Protein AF-A0A7W1UAL6-F1 (afdb_monomer_lite)

Foldseek 3Di:
DDDPPPPDPPPPPVPPPPPPDPPDLVVLCPPLCLWLQVLQWDDDSVRDIDGWDKDADPQAPDDLVVQLVVQLVVLPVVDPDDVRNTHSVNSVSSNVSSVVNRIDTDD

pLDDT: mean 71.24, std 18.77, range [36.28, 94.38]

Radius of gyration: 25.2 Å; chains: 1; bounding box: 80×30×60 Å

Secondary structure (DSSP, 8-state):
--------TTSSSSSSSTT-----HHHHHTSGGGSGGGGGEEE-TTS-EEE-EEEE-TT--S-HHHHHHHHHHHHHHH---GGGTT-HHHHHHHHHHHHHTTEEEE-

Sequence (107 aa):
MIGQKCGEGALIVCLSVFFMGGCSIWESYSHPDYGPTRADRICHPYGDCVQGVWVATERAETDPAEAHSHCVAQVNAEQGNDWKKDSVTQGLEIGECMKQRGFLLKQ

Structure (mmCIF, N/CA/C/O backbone):
data_AF-A0A7W1UAL6-F1
#
_entry.id   AF-A0A7W1UAL6-F1
#
loop_
_atom_site.group_PDB
_atom_site.id
_atom_site.type_symbol
_atom_site.label_atom_id
_atom_site.label_alt_id
_atom_site.label_comp_id
_atom_site.label_asym_id
_atom_site.label_entity_id
_atom_site.label_seq_id
_atom_site.pdbx_PDB_ins_code
_atom_site.Cartn_x
_atom_site.Cartn_y
_atom_site.Cartn_z
_atom_site.occupancy
_atom_site.B_iso_or_equiv
_atom_site.auth_seq_id
_atom_site.auth_comp_id
_atom_site.auth_asym_id
_atom_site.auth_atom_id
_atom_site.pdbx_PDB_model_num
ATOM 1 N N . MET A 1 1 ? 66.304 -7.929 -46.375 1.00 45.84 1 MET A N 1
ATOM 2 C CA . MET A 1 1 ? 65.353 -6.992 -45.744 1.00 45.84 1 MET A CA 1
ATOM 3 C C . MET A 1 1 ? 63.958 -7.379 -46.191 1.00 45.84 1 MET A C 1
ATOM 5 O O . MET A 1 1 ? 63.703 -7.269 -47.374 1.00 45.84 1 MET A O 1
ATOM 9 N N . ILE A 1 2 ? 63.138 -7.898 -45.277 1.00 38.06 2 ILE A N 1
ATOM 10 C CA . ILE A 1 2 ? 61.669 -7.784 -45.172 1.00 38.06 2 ILE A CA 1
ATOM 11 C C . ILE A 1 2 ? 61.394 -8.365 -43.779 1.00 38.06 2 ILE A C 1
ATOM 13 O O . ILE A 1 2 ? 61.478 -9.570 -43.568 1.00 38.06 2 ILE A O 1
ATOM 17 N N . GLY A 1 3 ? 61.212 -7.487 -42.794 1.00 36.28 3 GLY A N 1
ATOM 18 C CA . GLY A 1 3 ? 60.722 -7.874 -41.477 1.00 36.28 3 GLY A CA 1
ATOM 19 C C . GLY A 1 3 ? 59.204 -7.953 -41.552 1.00 36.28 3 GLY A C 1
ATOM 20 O O . GLY A 1 3 ? 58.549 -6.922 -41.697 1.00 36.28 3 GLY A O 1
ATOM 21 N N . GLN A 1 4 ? 58.648 -9.163 -41.491 1.00 40.91 4 GLN A N 1
ATOM 22 C CA . GLN A 1 4 ? 57.219 -9.365 -41.276 1.00 40.91 4 GLN A CA 1
ATOM 23 C C . GLN A 1 4 ? 56.894 -8.924 -39.847 1.00 40.91 4 GLN A C 1
ATOM 25 O O . GLN A 1 4 ? 57.249 -9.586 -38.876 1.00 40.91 4 GLN A O 1
ATOM 30 N N . LYS A 1 5 ? 56.249 -7.762 -39.720 1.00 41.62 5 LYS A N 1
ATOM 31 C CA . LYS A 1 5 ? 55.607 -7.348 -38.477 1.00 41.62 5 LYS A CA 1
ATOM 32 C C . LYS A 1 5 ? 54.444 -8.307 -38.222 1.00 41.62 5 LYS A C 1
ATOM 34 O O . LYS A 1 5 ? 53.472 -8.296 -38.973 1.00 41.62 5 LYS A O 1
ATOM 39 N N . CYS A 1 6 ? 54.536 -9.112 -37.166 1.00 44.12 6 CYS A N 1
ATOM 40 C CA . CYS A 1 6 ? 53.373 -9.725 -36.533 1.00 44.12 6 CYS A CA 1
ATOM 41 C C . CYS A 1 6 ? 52.516 -8.598 -35.937 1.00 44.12 6 CYS A C 1
ATOM 43 O O . CYS A 1 6 ? 52.658 -8.246 -34.770 1.00 44.12 6 CYS A O 1
ATOM 45 N N . GLY A 1 7 ? 51.688 -7.973 -36.773 1.00 40.53 7 GLY A N 1
ATOM 46 C CA . GLY A 1 7 ? 50.667 -7.026 -36.349 1.00 40.53 7 GLY A CA 1
ATOM 47 C C . GLY A 1 7 ? 49.531 -7.778 -35.670 1.00 40.53 7 GLY A C 1
ATOM 48 O O . GLY A 1 7 ? 48.653 -8.303 -36.342 1.00 40.53 7 GLY A O 1
ATOM 49 N N . GLU A 1 8 ? 49.620 -7.892 -34.346 1.00 47.19 8 GLU A N 1
ATOM 50 C CA . GLU A 1 8 ? 48.537 -7.563 -33.404 1.00 47.19 8 GLU A CA 1
ATOM 51 C C . GLU A 1 8 ? 47.124 -8.065 -33.768 1.00 47.19 8 GLU A C 1
ATOM 53 O O . GLU A 1 8 ? 46.130 -7.356 -33.651 1.00 47.19 8 GLU A O 1
ATOM 58 N N . GLY A 1 9 ? 47.010 -9.332 -34.165 1.00 49.81 9 GLY A N 1
ATOM 59 C CA . GLY A 1 9 ? 45.738 -10.019 -34.415 1.00 49.81 9 GLY A CA 1
ATOM 60 C C . GLY A 1 9 ? 45.047 -10.578 -33.164 1.00 49.81 9 GLY A C 1
ATOM 61 O O . GLY A 1 9 ? 44.397 -11.613 -33.260 1.00 49.81 9 GLY A O 1
ATOM 62 N N . ALA A 1 10 ? 45.205 -9.966 -31.984 1.00 48.75 10 ALA A N 1
ATOM 63 C CA . ALA A 1 10 ? 44.744 -10.564 -30.719 1.00 48.75 10 ALA A CA 1
ATOM 64 C C . ALA A 1 10 ? 44.105 -9.582 -29.718 1.00 48.75 10 ALA A C 1
ATOM 66 O O . ALA A 1 10 ? 44.074 -9.860 -28.524 1.00 48.75 10 ALA A O 1
ATOM 67 N N . LEU A 1 11 ? 43.578 -8.440 -30.175 1.00 46.62 11 LEU A N 1
ATOM 68 C CA . LEU A 1 11 ? 42.910 -7.455 -29.301 1.00 46.62 11 LEU A CA 1
ATOM 69 C C . LEU A 1 11 ? 41.395 -7.335 -29.559 1.00 46.62 11 LEU A C 1
ATOM 71 O O . LEU A 1 11 ? 4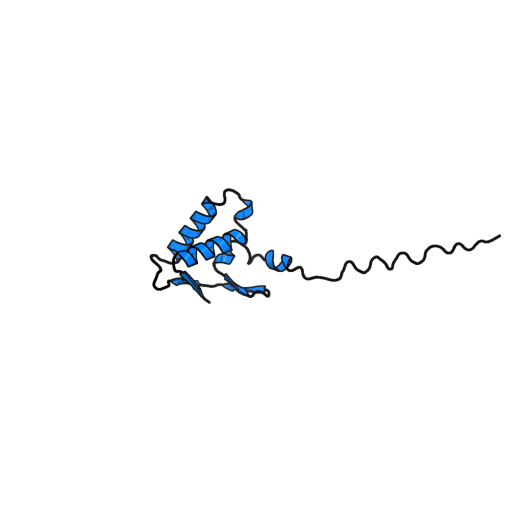0.757 -6.394 -29.107 1.00 46.62 11 LEU A O 1
ATOM 75 N N . ILE A 1 12 ? 40.796 -8.304 -30.263 1.00 51.94 12 ILE A N 1
ATOM 76 C CA . ILE A 1 12 ? 39.346 -8.348 -30.557 1.00 51.94 12 ILE A CA 1
ATOM 77 C C . ILE A 1 12 ? 38.687 -9.571 -29.887 1.00 51.94 12 ILE A C 1
ATOM 79 O O . ILE A 1 12 ? 37.719 -10.132 -30.381 1.00 51.94 12 ILE A O 1
ATOM 83 N N . VAL A 1 13 ? 39.216 -10.035 -28.749 1.00 49.72 13 VAL A N 1
ATOM 84 C CA . VAL A 1 13 ? 38.590 -11.128 -27.965 1.00 49.72 13 VAL A CA 1
ATOM 85 C C . VAL A 1 13 ? 38.321 -10.725 -26.506 1.00 49.72 13 VAL A C 1
ATOM 87 O O . VAL A 1 13 ? 37.694 -11.464 -25.761 1.00 49.72 13 VAL A O 1
ATOM 90 N N . CYS A 1 14 ? 38.689 -9.506 -26.096 1.00 44.00 14 CYS A N 1
ATOM 91 C CA . CYS A 1 14 ? 38.374 -8.994 -24.753 1.00 44.00 14 CYS A CA 1
ATOM 92 C C . CYS A 1 14 ? 37.077 -8.164 -24.687 1.00 44.00 14 CYS A C 1
ATOM 94 O O . CYS A 1 14 ? 36.725 -7.664 -23.623 1.00 44.00 14 CYS A O 1
ATOM 96 N N . LEU A 1 15 ? 36.352 -8.016 -25.802 1.00 47.62 15 LEU A N 1
ATOM 97 C CA . LEU A 1 15 ? 35.167 -7.150 -25.927 1.00 47.62 15 LEU A CA 1
ATOM 98 C C . LEU A 1 15 ? 33.840 -7.927 -25.996 1.00 47.62 15 LEU A C 1
ATOM 100 O O . LEU A 1 15 ? 32.832 -7.394 -26.446 1.00 47.62 15 LEU A O 1
ATOM 104 N N . SER A 1 16 ? 33.821 -9.187 -25.555 1.00 47.75 16 SER A N 1
ATOM 105 C CA . SER A 1 16 ? 32.647 -10.068 -25.658 1.00 47.75 16 SER A CA 1
ATOM 106 C C . SER A 1 16 ? 32.021 -1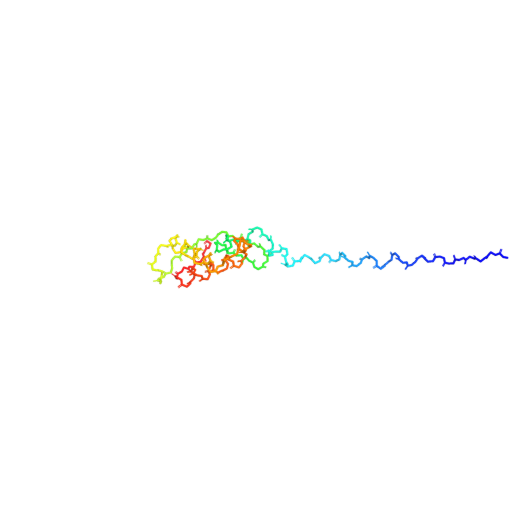0.479 -24.319 1.00 47.75 16 SER A C 1
ATOM 108 O O . SER A 1 16 ? 31.127 -11.318 -24.313 1.00 47.75 16 SER A O 1
ATOM 110 N N . VAL A 1 17 ? 32.429 -9.892 -23.184 1.00 51.59 17 VAL A N 1
ATOM 111 C CA . VAL A 1 17 ? 31.904 -10.282 -21.849 1.00 51.59 17 VAL A CA 1
ATOM 112 C C . VAL A 1 17 ? 30.962 -9.236 -21.223 1.00 51.59 17 VAL A C 1
ATOM 114 O O . VAL A 1 17 ? 30.382 -9.479 -20.173 1.00 51.59 17 VAL A O 1
ATOM 117 N N . PHE A 1 18 ? 30.706 -8.099 -21.880 1.00 49.44 18 PHE A N 1
ATOM 118 C CA . PHE A 1 18 ? 29.777 -7.078 -21.358 1.00 49.44 18 PHE A CA 1
ATOM 119 C C . PHE A 1 18 ? 28.285 -7.346 -21.632 1.00 49.44 18 PHE A C 1
ATOM 121 O O . PHE A 1 18 ? 27.445 -6.542 -21.245 1.00 49.44 18 PHE A O 1
ATOM 128 N N . PHE A 1 19 ? 27.935 -8.480 -22.248 1.00 47.25 19 PHE A N 1
ATOM 129 C CA . PHE A 1 19 ? 26.548 -8.830 -22.586 1.00 47.25 19 PHE A CA 1
ATOM 130 C C . PHE A 1 19 ? 26.090 -10.167 -21.985 1.00 47.25 19 PHE A C 1
ATOM 132 O O . PHE A 1 19 ? 25.266 -10.866 -22.572 1.00 47.25 19 PHE A O 1
ATOM 139 N N . MET A 1 20 ? 26.569 -10.535 -20.790 1.00 45.28 20 MET A N 1
ATOM 140 C CA . MET A 1 20 ? 25.757 -11.425 -19.954 1.00 45.28 20 MET A CA 1
ATOM 141 C C . MET A 1 20 ? 24.619 -10.591 -19.375 1.00 45.28 20 MET A C 1
ATOM 143 O O . MET A 1 20 ? 24.788 -9.883 -18.385 1.00 45.28 20 MET A O 1
ATOM 147 N N . GLY A 1 21 ? 23.478 -10.650 -20.065 1.00 48.66 21 GLY A N 1
ATOM 148 C CA . GLY A 1 21 ? 22.203 -10.086 -19.652 1.00 48.66 21 GLY A CA 1
ATOM 149 C C . GLY A 1 21 ? 21.778 -10.607 -18.286 1.00 48.66 21 GLY A C 1
ATOM 150 O O . GLY A 1 21 ? 21.023 -11.569 -18.176 1.00 48.66 21 GLY A O 1
ATOM 151 N N . GLY A 1 22 ? 22.240 -9.939 -17.235 1.00 45.16 22 GLY A N 1
ATOM 152 C CA . GLY A 1 22 ? 21.493 -9.887 -15.998 1.00 45.16 22 GLY A CA 1
ATOM 153 C C . GLY A 1 22 ? 20.241 -9.076 -16.288 1.00 45.16 22 GLY A C 1
ATOM 154 O O . GLY A 1 22 ? 20.335 -7.855 -16.384 1.00 45.16 22 GLY A O 1
ATOM 155 N N . CYS A 1 23 ? 19.093 -9.740 -16.454 1.00 49.06 23 CYS A N 1
ATOM 156 C CA . CYS A 1 23 ? 17.799 -9.100 -16.234 1.00 49.06 23 CYS A CA 1
ATOM 157 C C . CYS A 1 23 ? 17.908 -8.411 -14.880 1.00 49.06 23 CYS A C 1
ATOM 159 O O . CYS A 1 23 ? 18.019 -9.075 -13.844 1.00 49.06 23 CYS A O 1
ATOM 161 N N . SER A 1 24 ? 18.056 -7.088 -14.902 1.00 47.59 24 SER A N 1
ATOM 162 C CA . SER A 1 24 ? 18.378 -6.378 -13.685 1.00 47.59 24 SER A CA 1
ATOM 163 C C . SER A 1 24 ? 17.149 -6.492 -12.794 1.00 47.59 24 SER A C 1
ATOM 165 O O . SER A 1 24 ? 16.035 -6.197 -13.210 1.00 47.59 24 SER A O 1
ATOM 167 N N . ILE A 1 25 ? 17.335 -6.942 -11.556 1.00 49.56 25 ILE A N 1
ATOM 168 C CA . ILE A 1 25 ? 16.267 -6.949 -10.544 1.00 49.56 25 ILE A CA 1
ATOM 169 C C . ILE A 1 25 ? 15.699 -5.518 -10.393 1.00 49.56 25 ILE A C 1
ATOM 171 O O . ILE A 1 25 ? 14.542 -5.320 -10.046 1.00 49.56 25 ILE A O 1
ATOM 175 N N . TRP A 1 26 ? 16.515 -4.514 -10.726 1.00 45.47 26 TRP A N 1
ATOM 176 C CA . TRP A 1 26 ? 16.146 -3.108 -10.861 1.00 45.47 26 TRP A CA 1
ATOM 177 C C . TRP A 1 26 ? 15.053 -2.829 -11.898 1.00 45.47 26 TRP A C 1
ATOM 179 O O . TRP A 1 26 ? 14.232 -1.948 -11.670 1.00 45.47 26 TRP A O 1
ATOM 189 N N . GLU A 1 27 ? 14.986 -3.593 -12.984 1.00 47.66 27 GLU A N 1
ATOM 190 C CA . GLU A 1 27 ? 13.991 -3.425 -14.049 1.00 47.66 27 GLU A CA 1
ATOM 191 C C . GLU A 1 27 ? 12.586 -3.816 -13.572 1.00 47.66 27 GLU A C 1
ATOM 193 O O . GLU A 1 27 ? 11.600 -3.163 -13.918 1.00 47.66 27 GLU A O 1
ATOM 198 N N . SER A 1 28 ? 12.503 -4.794 -12.660 1.00 49.34 28 SER A N 1
ATOM 199 C CA . SER A 1 28 ? 11.268 -5.117 -11.941 1.00 49.34 28 SER A CA 1
ATOM 200 C C . SER A 1 28 ? 10.793 -3.958 -11.065 1.00 49.34 28 SER A C 1
ATOM 202 O O . SER A 1 28 ? 9.596 -3.734 -10.973 1.00 49.34 28 SER A O 1
ATOM 204 N N . TYR A 1 29 ? 11.698 -3.179 -10.463 1.00 49.09 29 TYR A N 1
ATOM 205 C CA . TYR A 1 29 ? 11.329 -2.030 -9.623 1.00 49.09 29 TYR A CA 1
ATOM 206 C C . TYR A 1 29 ? 10.981 -0.762 -10.416 1.00 49.09 29 TYR A C 1
ATOM 208 O O . TYR A 1 29 ? 10.403 0.161 -9.847 1.00 49.09 29 TYR A O 1
ATOM 216 N N . SER A 1 30 ? 11.316 -0.707 -11.709 1.00 50.88 30 SER A N 1
ATOM 217 C CA . SER A 1 30 ? 10.947 0.394 -12.609 1.00 50.88 30 SER A CA 1
ATOM 218 C C . SER A 1 30 ? 9.626 0.178 -13.353 1.00 50.88 30 SER A C 1
ATOM 220 O O . SER A 1 30 ? 9.255 1.010 -14.181 1.00 50.88 30 SER A O 1
ATOM 222 N N . HIS A 1 31 ? 8.917 -0.930 -13.104 1.00 56.19 31 HIS A N 1
ATOM 223 C CA . HIS A 1 31 ? 7.645 -1.197 -13.774 1.00 56.19 31 HIS A CA 1
ATOM 224 C C . HIS A 1 31 ? 6.607 -0.114 -13.411 1.00 56.19 31 HIS A C 1
ATOM 226 O O . HIS A 1 31 ? 6.544 0.304 -12.260 1.00 56.19 31 HIS A O 1
ATOM 232 N N . PRO A 1 32 ? 5.726 0.326 -14.323 1.00 53.97 32 PRO A N 1
ATOM 233 C CA . PRO A 1 32 ? 4.661 1.294 -14.008 1.00 53.97 32 PRO A CA 1
ATOM 234 C C . PRO A 1 32 ? 3.717 0.842 -12.873 1.00 53.97 32 PRO A C 1
ATOM 236 O O . PRO A 1 32 ? 3.018 1.652 -12.267 1.00 53.97 32 PRO A O 1
ATOM 239 N N . ASP A 1 33 ? 3.739 -0.446 -12.534 1.00 56.34 33 ASP A N 1
ATOM 240 C CA . ASP A 1 33 ? 3.003 -1.057 -11.421 1.00 56.34 33 ASP A CA 1
ATOM 241 C C . ASP A 1 33 ? 3.613 -0.755 -10.035 1.00 56.34 33 ASP A C 1
ATOM 243 O O . ASP A 1 33 ? 3.038 -1.101 -9.001 1.00 56.34 33 ASP A O 1
ATOM 247 N N . TYR A 1 34 ? 4.769 -0.090 -10.022 1.00 58.03 34 TYR A N 1
ATOM 248 C CA . TYR A 1 34 ? 5.573 0.286 -8.860 1.00 58.03 34 TYR A CA 1
ATOM 249 C C . TYR A 1 34 ? 5.425 1.783 -8.511 1.00 58.03 34 TYR A C 1
ATOM 251 O O . TYR A 1 34 ? 6.265 2.354 -7.828 1.00 58.03 34 TYR A O 1
ATOM 259 N N . GLY A 1 35 ? 4.343 2.427 -8.957 1.00 63.56 35 GLY A N 1
ATOM 260 C CA . GLY A 1 35 ? 3.979 3.800 -8.588 1.00 63.56 35 GLY A CA 1
ATOM 261 C C . GLY A 1 35 ? 3.066 3.892 -7.349 1.00 63.56 35 GLY A C 1
ATOM 262 O O . GLY A 1 35 ? 2.975 2.947 -6.567 1.00 63.56 35 GLY A O 1
ATOM 263 N N . PRO A 1 36 ? 2.299 4.982 -7.178 1.00 61.94 36 PRO A N 1
ATOM 264 C CA . PRO A 1 36 ? 1.425 5.196 -6.013 1.00 61.94 36 PRO A CA 1
ATOM 265 C C . PRO A 1 36 ? 0.321 4.137 -5.911 1.00 61.94 36 PRO A C 1
ATOM 267 O O . PRO A 1 36 ? -0.064 3.714 -4.824 1.00 61.94 36 PRO A O 1
ATOM 270 N N . THR A 1 37 ? -0.120 3.630 -7.068 1.00 72.94 37 THR A N 1
ATOM 271 C CA . THR A 1 37 ? -1.094 2.531 -7.187 1.00 72.94 37 THR A CA 1
ATOM 272 C C . THR A 1 37 ? -0.566 1.187 -6.671 1.00 72.94 37 THR A C 1
ATOM 274 O O . THR A 1 37 ? -1.326 0.227 -6.572 1.00 72.94 37 THR A O 1
ATOM 277 N N . ARG A 1 38 ? 0.719 1.096 -6.293 1.00 77.12 38 ARG A N 1
ATOM 278 C CA . ARG A 1 38 ? 1.312 -0.074 -5.631 1.00 77.12 38 ARG A CA 1
ATOM 279 C C . ARG A 1 38 ? 0.617 -0.410 -4.313 1.00 77.12 38 ARG A C 1
ATOM 281 O O . ARG A 1 38 ? 0.606 -1.590 -3.952 1.00 77.12 38 ARG A O 1
ATOM 288 N N . ALA A 1 39 ? 0.060 0.592 -3.626 1.00 82.25 39 ALA A N 1
ATOM 289 C CA . ALA A 1 39 ? -0.709 0.410 -2.397 1.00 82.25 39 ALA A CA 1
ATOM 290 C C . ALA A 1 39 ? -1.881 -0.555 -2.604 1.00 82.25 39 ALA A C 1
ATOM 292 O O . ALA A 1 39 ? -2.143 -1.399 -1.756 1.00 82.25 39 ALA A O 1
ATOM 293 N N . ASP A 1 40 ? -2.519 -0.496 -3.772 1.00 85.69 40 ASP A N 1
ATOM 294 C CA . ASP A 1 40 ? -3.724 -1.264 -4.074 1.00 85.69 40 ASP A CA 1
ATOM 295 C C . ASP A 1 40 ? -3.427 -2.594 -4.772 1.00 85.69 40 ASP A C 1
ATOM 297 O O . ASP A 1 40 ? -4.328 -3.238 -5.305 1.00 85.69 40 ASP A O 1
ATOM 301 N N . ARG A 1 41 ? -2.160 -3.021 -4.812 1.00 84.06 41 ARG A N 1
ATOM 302 C CA . ARG A 1 41 ? -1.732 -4.206 -5.562 1.00 84.06 41 ARG A CA 1
ATOM 303 C C . ARG A 1 41 ? -1.058 -5.243 -4.680 1.00 84.06 41 ARG A C 1
ATOM 305 O O . ARG A 1 41 ? -0.235 -4.937 -3.816 1.00 84.06 41 ARG A O 1
ATOM 312 N N . ILE A 1 42 ? -1.350 -6.508 -4.953 1.00 84.94 42 ILE A N 1
ATOM 313 C CA . ILE A 1 42 ? -0.653 -7.650 -4.363 1.00 84.94 42 ILE A CA 1
ATOM 314 C C . ILE A 1 42 ? 0.354 -8.129 -5.402 1.00 84.94 42 ILE A C 1
ATOM 316 O O . ILE A 1 42 ? -0.030 -8.690 -6.425 1.00 84.94 42 ILE A O 1
ATOM 320 N N . CYS A 1 43 ? 1.635 -7.862 -5.150 1.00 77.50 43 CYS A N 1
ATOM 321 C CA . CYS A 1 43 ? 2.717 -8.211 -6.065 1.00 77.50 43 CYS A CA 1
ATOM 322 C C . CYS A 1 43 ? 3.462 -9.455 -5.597 1.00 77.50 43 CYS A C 1
ATOM 324 O O . CYS A 1 43 ? 3.914 -9.530 -4.451 1.00 77.50 43 CYS A O 1
ATOM 326 N N . HIS A 1 44 ? 3.615 -10.407 -6.507 1.00 77.19 44 HIS A N 1
ATOM 327 C CA . HIS A 1 44 ? 4.470 -11.562 -6.354 1.00 77.19 44 HIS A CA 1
ATOM 328 C C . HIS A 1 44 ? 5.945 -11.135 -6.450 1.00 77.19 44 HIS A C 1
ATOM 330 O O . HIS A 1 44 ? 6.278 -10.279 -7.274 1.00 77.19 44 HIS A O 1
ATOM 336 N N . PRO A 1 45 ? 6.861 -11.748 -5.677 1.00 62.81 45 PRO A N 1
ATOM 337 C CA . PRO A 1 45 ? 8.287 -11.412 -5.719 1.00 62.81 45 PRO A CA 1
ATOM 338 C C . PRO A 1 45 ? 8.936 -11.553 -7.103 1.00 62.81 45 PRO A C 1
ATOM 340 O O . PRO A 1 45 ? 9.991 -10.972 -7.337 1.00 62.81 45 PRO A O 1
ATOM 343 N N . TYR A 1 46 ? 8.320 -12.329 -8.002 1.00 59.22 46 TYR A N 1
ATOM 344 C CA . TYR A 1 46 ? 8.845 -12.633 -9.337 1.00 59.22 46 TYR A CA 1
ATOM 345 C C . TYR A 1 46 ? 8.089 -11.947 -10.487 1.00 59.22 46 TYR A C 1
ATOM 347 O O . TYR A 1 46 ? 8.256 -12.351 -11.632 1.00 59.22 46 TYR A O 1
ATOM 355 N N . GLY A 1 47 ? 7.300 -10.904 -10.202 1.00 62.34 47 GLY A N 1
ATOM 356 C CA . GLY A 1 47 ? 6.906 -9.911 -11.213 1.00 62.34 47 GLY A CA 1
ATOM 357 C C . GLY A 1 47 ? 5.408 -9.678 -11.390 1.00 62.34 47 GLY A C 1
ATOM 358 O O . GLY A 1 47 ? 5.022 -8.592 -11.808 1.00 62.34 47 GLY A O 1
ATOM 359 N N . ASP A 1 48 ? 4.552 -10.633 -11.029 1.00 76.12 48 ASP A N 1
ATOM 360 C CA . ASP A 1 48 ? 3.113 -10.470 -11.246 1.00 76.12 48 ASP A CA 1
ATOM 361 C C . ASP A 1 48 ? 2.475 -9.629 -10.138 1.00 76.12 48 ASP A C 1
ATOM 363 O O . ASP A 1 48 ? 2.457 -10.026 -8.973 1.00 76.12 48 ASP A O 1
ATOM 367 N N . CYS A 1 49 ? 1.914 -8.475 -10.492 1.00 79.12 49 CYS A N 1
ATOM 368 C CA . CYS A 1 49 ? 1.059 -7.689 -9.609 1.00 79.12 49 CYS A CA 1
ATOM 369 C C . CYS A 1 49 ? -0.394 -7.836 -10.035 1.00 79.12 49 CYS A C 1
ATOM 371 O O . CYS A 1 49 ? -0.719 -7.685 -11.211 1.00 79.12 49 CYS A O 1
ATOM 373 N N . VAL A 1 50 ? -1.285 -8.041 -9.072 1.00 85.44 50 VAL A N 1
ATOM 374 C CA . VAL A 1 50 ? -2.725 -7.990 -9.327 1.00 85.44 50 VAL A CA 1
ATOM 375 C C . VAL A 1 50 ? -3.387 -6.931 -8.467 1.00 85.44 50 VAL A C 1
ATOM 377 O O . VAL A 1 50 ? -2.945 -6.649 -7.350 1.00 85.44 50 VAL A O 1
ATOM 380 N N . GLN A 1 51 ? -4.446 -6.340 -9.011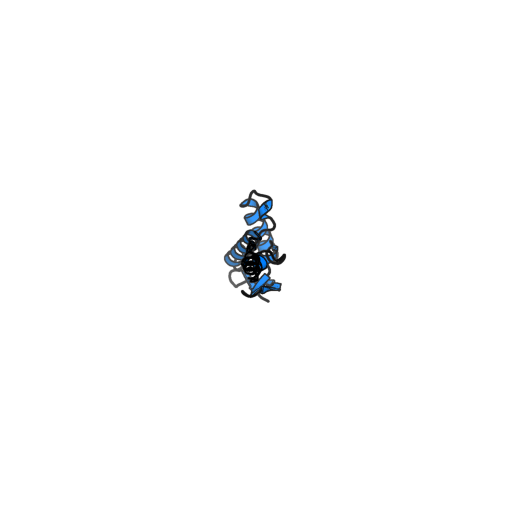 1.00 87.31 51 GLN A N 1
ATOM 381 C CA . GLN A 1 51 ? -5.272 -5.388 -8.290 1.00 87.31 51 GLN A CA 1
ATOM 382 C C . GLN A 1 51 ? -5.947 -6.092 -7.112 1.00 87.31 51 GLN A C 1
ATOM 384 O O . GLN A 1 51 ? -6.578 -7.131 -7.287 1.00 87.31 51 GLN A O 1
ATOM 389 N N . GLY A 1 52 ? -5.799 -5.517 -5.926 1.00 89.31 52 GLY A N 1
ATOM 390 C CA . GLY A 1 52 ? -6.507 -5.927 -4.729 1.00 89.31 52 GLY A CA 1
ATOM 391 C C . GLY A 1 52 ? -7.603 -4.937 -4.350 1.00 89.31 52 GLY A C 1
ATOM 392 O O . GLY A 1 52 ? -7.724 -3.840 -4.903 1.00 89.31 52 GLY A O 1
ATOM 393 N N . VAL A 1 53 ? -8.393 -5.345 -3.366 1.00 91.19 53 VAL A N 1
ATOM 394 C CA . VAL A 1 53 ? -9.435 -4.555 -2.720 1.00 91.19 53 VAL A CA 1
ATOM 395 C C . VAL A 1 53 ? -9.114 -4.468 -1.234 1.00 91.19 53 VAL A C 1
ATOM 397 O O . VAL A 1 53 ? -8.805 -5.473 -0.586 1.00 91.19 53 VAL A O 1
ATOM 400 N N . TRP A 1 54 ? -9.177 -3.258 -0.686 1.00 92.94 54 TRP A N 1
ATOM 401 C CA . TRP A 1 54 ? -9.042 -3.033 0.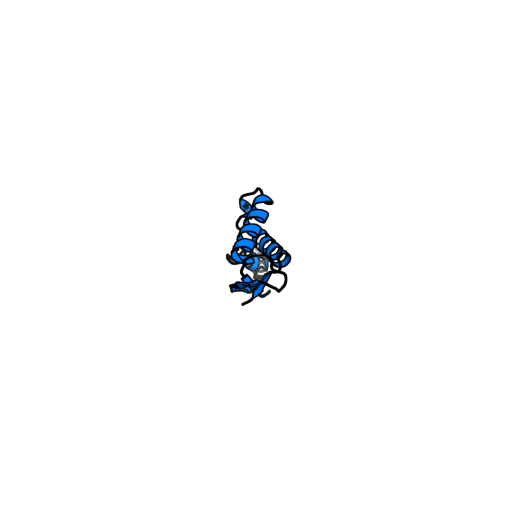747 1.00 92.94 54 TRP A CA 1
ATOM 402 C C . TRP A 1 54 ? -10.308 -3.480 1.468 1.00 92.94 54 TRP A C 1
ATOM 404 O O . TRP A 1 54 ? -11.395 -2.954 1.235 1.00 92.94 54 TRP A O 1
ATOM 414 N N . VAL A 1 55 ? -10.159 -4.453 2.362 1.00 93.12 55 VAL A N 1
ATOM 415 C CA . VAL A 1 55 ? -11.255 -5.015 3.149 1.00 93.12 55 VAL A CA 1
ATOM 416 C C . VAL A 1 55 ? -11.047 -4.665 4.615 1.00 93.12 55 VAL A C 1
ATOM 418 O O . VAL A 1 55 ? -9.959 -4.856 5.164 1.00 93.12 55 VAL A O 1
ATOM 421 N N . ALA A 1 56 ? -12.104 -4.160 5.247 1.00 92.94 56 ALA A N 1
ATOM 422 C CA . ALA A 1 56 ? -12.135 -3.877 6.674 1.00 92.94 56 ALA A CA 1
ATOM 423 C C . ALA A 1 56 ? -11.901 -5.154 7.497 1.00 92.94 56 ALA A C 1
ATOM 425 O O . ALA A 1 56 ? -12.495 -6.204 7.240 1.00 92.94 56 ALA A O 1
ATOM 426 N N . THR A 1 57 ? -11.035 -5.061 8.502 1.00 92.06 57 THR A N 1
ATOM 427 C CA . THR A 1 57 ? -10.969 -6.045 9.590 1.00 92.06 57 THR A CA 1
ATOM 428 C C . THR A 1 57 ? -11.942 -5.660 10.704 1.00 92.06 57 THR A C 1
ATOM 430 O O . THR A 1 57 ? -12.521 -4.579 10.686 1.00 92.06 57 THR A O 1
ATOM 433 N N . GLU A 1 58 ? -12.073 -6.507 11.727 1.00 86.69 58 GLU A N 1
ATOM 434 C CA . GLU A 1 58 ? -12.881 -6.224 12.927 1.00 86.69 58 GLU A CA 1
ATOM 435 C C . GLU A 1 58 ? -12.448 -4.954 13.687 1.00 86.69 58 GLU A C 1
ATOM 437 O O . GLU A 1 58 ? -13.179 -4.474 14.547 1.00 86.69 58 GLU A O 1
ATOM 442 N N . ARG A 1 59 ? -11.258 -4.416 13.388 1.00 83.56 59 ARG A N 1
ATOM 443 C CA . ARG A 1 59 ? -10.697 -3.207 14.006 1.00 83.56 59 ARG A CA 1
ATOM 444 C C . ARG A 1 59 ? -10.825 -1.954 13.138 1.00 83.56 59 ARG A C 1
ATOM 446 O O . ARG A 1 59 ? -10.344 -0.907 13.552 1.00 83.56 59 ARG A O 1
ATOM 453 N N . ALA A 1 60 ? -11.383 -2.059 11.933 1.00 86.75 60 ALA A N 1
ATOM 454 C CA . ALA A 1 60 ? -11.520 -0.906 11.053 1.00 86.75 60 ALA A CA 1
ATOM 455 C C . ALA A 1 60 ? -12.570 0.063 11.610 1.00 86.75 60 ALA A C 1
ATOM 457 O O . ALA A 1 60 ? -13.711 -0.322 11.858 1.00 86.75 60 ALA A O 1
ATOM 458 N N . GLU A 1 61 ? -12.177 1.319 11.799 1.00 75.88 61 GLU A N 1
ATOM 459 C CA . GLU A 1 61 ? -13.035 2.342 12.409 1.00 75.88 61 GLU A CA 1
ATOM 460 C C . GLU A 1 61 ? -13.862 3.128 11.376 1.00 75.88 61 GLU A C 1
ATOM 462 O O . GLU A 1 61 ? -14.845 3.771 11.738 1.00 75.88 61 GLU A O 1
ATOM 467 N N . THR A 1 62 ? -13.485 3.077 10.094 1.00 85.81 62 THR A N 1
ATOM 468 C CA . THR A 1 62 ? -14.071 3.899 9.020 1.00 85.81 62 THR A CA 1
ATOM 469 C C . THR A 1 62 ? -14.280 3.110 7.727 1.00 85.81 62 THR A C 1
ATOM 471 O O . THR A 1 62 ? -13.911 1.940 7.620 1.00 85.81 62 THR A O 1
ATOM 474 N N . ASP A 1 63 ? -14.858 3.759 6.715 1.00 90.25 63 ASP A N 1
ATOM 475 C CA . ASP A 1 63 ? -14.943 3.215 5.360 1.00 90.25 63 ASP A CA 1
ATOM 476 C C . ASP A 1 63 ? -13.536 3.076 4.722 1.00 90.25 63 ASP A C 1
ATOM 478 O O . ASP A 1 63 ? -12.666 3.928 4.956 1.00 90.25 63 ASP A O 1
ATOM 482 N N . PRO A 1 64 ? -13.272 2.020 3.925 1.00 87.44 64 PRO A N 1
ATOM 483 C CA . PRO A 1 64 ? -11.983 1.814 3.263 1.00 87.44 64 PRO A CA 1
ATOM 484 C C . PRO A 1 64 ? -11.578 2.934 2.298 1.00 87.44 64 PRO A C 1
ATOM 486 O O . PRO A 1 64 ? -10.390 3.244 2.220 1.00 87.44 64 PRO A O 1
ATOM 489 N N . ALA A 1 65 ? -12.511 3.563 1.576 1.00 89.12 65 ALA A N 1
ATOM 490 C CA . ALA A 1 65 ? -12.183 4.653 0.655 1.00 89.12 65 ALA A CA 1
ATOM 491 C C . ALA A 1 65 ? -11.806 5.931 1.417 1.00 89.12 65 ALA A C 1
ATOM 493 O O . ALA A 1 65 ? -10.846 6.615 1.051 1.00 89.12 65 ALA A O 1
ATOM 494 N N . GLU A 1 66 ? -12.516 6.221 2.509 1.00 92.56 66 GLU A N 1
ATOM 495 C CA . GLU A 1 66 ? -12.185 7.329 3.407 1.00 92.56 66 GLU A CA 1
ATOM 496 C C . GLU A 1 66 ? -10.795 7.134 4.028 1.00 92.56 66 GLU A C 1
ATOM 498 O O . GLU A 1 66 ? -9.936 8.013 3.909 1.00 92.56 66 GLU A O 1
ATOM 503 N N . ALA A 1 67 ? -10.534 5.953 4.598 1.00 91.94 67 ALA A N 1
ATOM 504 C CA . ALA A 1 67 ? -9.235 5.606 5.169 1.00 91.94 67 ALA A CA 1
ATOM 505 C C . ALA A 1 67 ? -8.106 5.722 4.136 1.00 91.94 67 ALA A C 1
ATOM 507 O O . ALA A 1 67 ? -7.059 6.305 4.429 1.00 91.94 67 ALA A O 1
ATOM 508 N N . HIS A 1 68 ? -8.339 5.236 2.914 1.00 90.81 68 HIS A N 1
ATOM 509 C CA . HIS A 1 68 ? -7.368 5.318 1.831 1.00 90.81 68 HIS A CA 1
ATOM 510 C C . HIS A 1 68 ? -7.053 6.771 1.464 1.00 90.81 68 HIS A C 1
ATOM 512 O O . HIS A 1 68 ? -5.885 7.156 1.411 1.00 90.81 68 HIS A O 1
ATOM 518 N N . SER A 1 69 ? -8.079 7.612 1.295 1.00 90.88 69 SER A N 1
ATOM 519 C CA . SER A 1 69 ? -7.889 9.038 1.002 1.00 90.88 69 SER A CA 1
ATOM 520 C C . SER A 1 69 ? -7.097 9.762 2.097 1.00 90.88 69 SER A C 1
ATOM 522 O O . SER A 1 69 ? -6.210 10.563 1.792 1.00 90.88 69 SER A O 1
ATOM 524 N N . HIS A 1 70 ? -7.344 9.424 3.367 1.00 92.31 70 HIS A N 1
ATOM 525 C CA . HIS A 1 70 ? -6.607 9.979 4.494 1.00 92.31 70 HIS A CA 1
ATOM 526 C C . HIS A 1 70 ? -5.140 9.535 4.474 1.00 92.31 70 HIS A C 1
ATOM 528 O O . HIS A 1 70 ? -4.247 10.351 4.701 1.00 92.31 70 HIS A O 1
ATOM 534 N N . CYS A 1 71 ? -4.868 8.256 4.211 1.00 91.06 71 CYS A N 1
ATOM 535 C CA . CYS A 1 71 ? -3.503 7.741 4.115 1.00 91.06 71 CYS A CA 1
ATOM 536 C C . CYS A 1 71 ? -2.721 8.401 2.974 1.00 91.06 71 CYS A C 1
ATOM 538 O O . CYS A 1 71 ? -1.585 8.824 3.176 1.00 91.06 71 CYS A O 1
ATOM 540 N N . VAL A 1 72 ? -3.345 8.578 1.806 1.00 88.56 72 VAL A N 1
ATOM 541 C CA . VAL A 1 72 ? -2.747 9.308 0.677 1.00 88.56 72 VAL A CA 1
ATOM 542 C C . VAL A 1 72 ? -2.417 10.750 1.069 1.00 88.56 72 VAL A C 1
ATOM 544 O O . VAL A 1 72 ? -1.307 11.217 0.824 1.00 88.56 72 VAL A O 1
ATOM 547 N N . ALA A 1 73 ? -3.356 11.460 1.700 1.00 88.94 73 ALA A N 1
ATOM 548 C CA . ALA A 1 73 ? -3.145 12.841 2.128 1.00 88.94 73 ALA A CA 1
ATOM 549 C C . ALA A 1 73 ? -2.008 12.966 3.154 1.00 88.94 73 ALA A C 1
ATOM 551 O O . ALA A 1 73 ? -1.187 13.875 3.045 1.00 88.94 73 ALA A O 1
ATOM 552 N N . GLN A 1 74 ? -1.936 12.038 4.112 1.00 89.50 74 GLN A N 1
ATOM 553 C CA . GLN A 1 74 ? -0.893 12.012 5.132 1.00 89.50 74 GLN A CA 1
ATOM 554 C C . GLN A 1 74 ? 0.495 11.795 4.515 1.00 89.50 74 GLN A C 1
ATOM 556 O O . GLN A 1 74 ? 1.387 12.615 4.724 1.00 89.50 74 GLN A O 1
ATOM 561 N N . VAL A 1 75 ? 0.660 10.750 3.699 1.00 86.94 75 VAL A N 1
ATOM 562 C CA . VAL A 1 75 ? 1.939 10.450 3.035 1.00 86.94 75 VAL A CA 1
ATOM 563 C C . VAL A 1 75 ? 2.374 11.617 2.139 1.00 86.94 75 VAL A C 1
ATOM 565 O O . VAL A 1 75 ? 3.539 12.011 2.139 1.00 86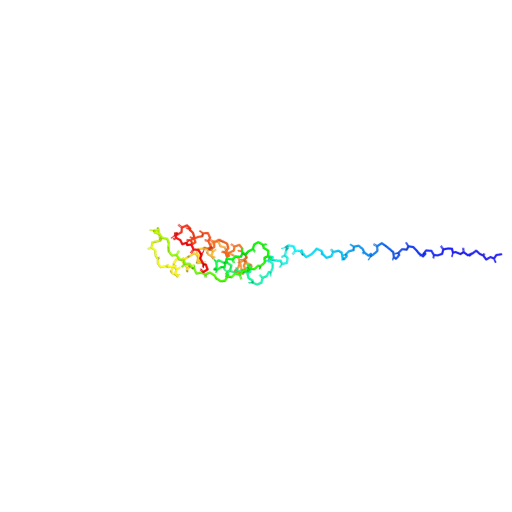.94 75 VAL A O 1
ATOM 568 N N . ASN A 1 76 ? 1.433 12.245 1.428 1.00 84.88 76 ASN A N 1
ATOM 569 C CA . ASN A 1 76 ? 1.722 13.419 0.600 1.00 84.88 76 ASN A CA 1
ATOM 570 C C . ASN A 1 76 ? 2.139 14.651 1.415 1.00 84.88 76 ASN A C 1
ATOM 572 O O . ASN A 1 76 ? 2.965 15.433 0.947 1.00 84.88 76 ASN A O 1
ATOM 576 N N . ALA A 1 77 ? 1.573 14.846 2.607 1.00 84.56 77 ALA A N 1
ATOM 577 C CA . ALA A 1 77 ? 1.929 15.957 3.487 1.00 84.56 77 ALA A CA 1
ATOM 578 C C . ALA A 1 77 ? 3.321 15.773 4.116 1.00 84.56 77 ALA A C 1
ATOM 580 O O . ALA A 1 77 ? 4.048 16.748 4.299 1.00 84.56 77 ALA A O 1
ATOM 581 N N . GLU A 1 78 ? 3.705 14.531 4.416 1.00 79.69 78 GLU A N 1
ATOM 582 C CA . GLU A 1 78 ? 5.021 14.186 4.967 1.00 79.69 78 GLU A CA 1
ATOM 583 C C . GLU A 1 78 ? 6.134 14.268 3.903 1.00 79.69 78 GLU A C 1
ATOM 585 O O . GLU A 1 78 ? 7.291 14.568 4.214 1.00 79.69 78 GLU A O 1
ATOM 590 N N . GLN A 1 79 ? 5.797 14.062 2.626 1.00 71.25 79 GLN A N 1
ATOM 591 C CA . GLN A 1 79 ? 6.750 14.044 1.520 1.00 71.25 79 GLN A CA 1
ATOM 592 C C . GLN A 1 79 ? 6.695 15.327 0.675 1.00 71.25 79 GLN A C 1
ATOM 594 O O . GLN A 1 79 ? 6.168 15.358 -0.433 1.00 71.25 79 GLN A O 1
ATOM 599 N N . GLY A 1 80 ? 7.315 16.399 1.172 1.00 61.09 80 GLY A N 1
ATOM 600 C CA . GLY A 1 80 ? 7.378 17.717 0.518 1.00 61.09 80 GLY A CA 1
ATOM 601 C C . GLY A 1 80 ? 8.202 17.823 -0.782 1.00 61.09 80 GLY A C 1
ATOM 602 O O . GLY A 1 80 ? 8.829 18.856 -0.995 1.00 61.09 80 GLY A O 1
ATOM 603 N N . ASN A 1 81 ? 8.265 16.793 -1.638 1.00 58.91 81 ASN A N 1
ATOM 604 C CA . ASN A 1 81 ? 9.049 16.818 -2.881 1.00 58.91 81 ASN A CA 1
ATOM 605 C C . ASN A 1 81 ? 8.374 16.059 -4.044 1.00 58.91 81 ASN A C 1
ATOM 607 O O . ASN A 1 81 ? 8.049 14.880 -3.921 1.00 58.91 81 ASN A O 1
ATOM 611 N N . ASP A 1 82 ? 8.236 16.723 -5.198 1.00 61.00 82 ASP A N 1
ATOM 612 C CA . ASP A 1 82 ? 7.460 16.258 -6.365 1.00 61.00 82 ASP A CA 1
ATOM 613 C C . ASP A 1 82 ? 7.933 14.931 -6.973 1.00 61.00 82 ASP A C 1
ATOM 615 O O . ASP A 1 82 ? 7.115 14.160 -7.465 1.00 61.00 82 ASP A O 1
ATOM 619 N N . TRP A 1 83 ? 9.228 14.614 -6.897 1.00 56.38 83 TRP A N 1
ATOM 620 C CA . TRP A 1 83 ? 9.777 13.380 -7.474 1.00 56.38 83 TRP A CA 1
ATOM 621 C C . TRP A 1 83 ? 9.291 12.100 -6.778 1.00 56.38 83 TRP A C 1
ATOM 623 O O . TRP A 1 83 ? 9.454 11.010 -7.321 1.00 56.38 83 TRP A O 1
ATOM 633 N N . LYS A 1 84 ? 8.702 12.212 -5.581 1.00 57.47 84 LYS A N 1
ATOM 634 C CA . LYS A 1 84 ? 8.189 11.061 -4.830 1.00 57.47 84 LYS A CA 1
ATOM 635 C C . LYS A 1 84 ? 6.709 10.762 -5.063 1.00 57.47 84 LYS A C 1
ATOM 637 O O . LYS A 1 84 ? 6.262 9.692 -4.653 1.00 57.47 84 LYS A O 1
ATOM 642 N N . LYS A 1 85 ? 5.978 11.654 -5.742 1.00 57.50 85 LYS A N 1
ATOM 643 C CA . LYS A 1 85 ? 4.537 11.507 -6.021 1.00 57.50 85 LYS A CA 1
ATOM 644 C C . LYS A 1 85 ? 4.191 10.339 -6.940 1.00 57.50 85 LYS A C 1
ATOM 646 O O . LYS A 1 85 ? 3.021 9.998 -7.017 1.00 57.50 85 LYS A O 1
ATOM 651 N N . ASP A 1 86 ? 5.194 9.763 -7.601 1.00 62.47 86 ASP A N 1
ATOM 652 C CA . ASP A 1 86 ? 5.076 8.573 -8.445 1.00 62.47 86 ASP A CA 1
ATOM 653 C C . ASP A 1 86 ? 5.977 7.423 -7.951 1.00 62.47 86 ASP A C 1
ATOM 655 O O . ASP A 1 86 ? 6.326 6.519 -8.709 1.00 62.47 86 ASP A O 1
ATOM 659 N N . SER A 1 87 ? 6.408 7.459 -6.683 1.00 71.94 87 SER A N 1
ATOM 660 C CA . SER A 1 87 ? 7.399 6.511 -6.162 1.00 71.94 87 SER A CA 1
ATOM 661 C C . SER A 1 87 ? 6.782 5.255 -5.544 1.00 71.94 87 SER A C 1
AT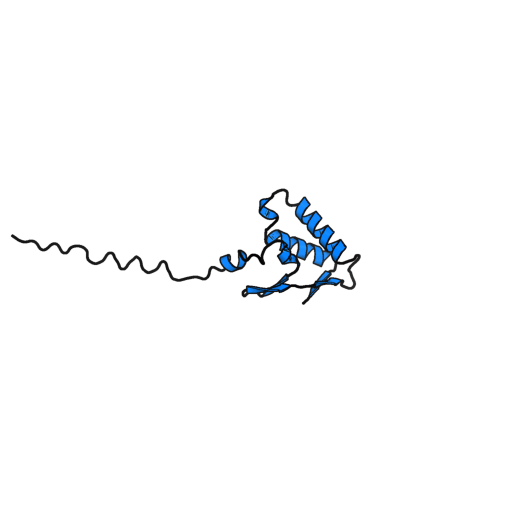OM 663 O O . SER A 1 87 ? 5.746 5.301 -4.881 1.00 71.94 87 SER A O 1
ATOM 665 N N . VAL A 1 88 ? 7.507 4.137 -5.658 1.00 75.12 88 VAL A N 1
ATOM 666 C CA . VAL A 1 88 ? 7.243 2.878 -4.931 1.00 75.12 88 VAL A CA 1
ATOM 667 C C . VAL A 1 88 ? 7.021 3.123 -3.448 1.00 75.12 88 VAL A C 1
ATOM 669 O O . VAL A 1 88 ? 6.110 2.564 -2.841 1.00 75.12 88 VAL A O 1
ATOM 672 N N . THR A 1 89 ? 7.892 3.946 -2.865 1.00 78.44 89 THR A N 1
ATOM 673 C CA . THR A 1 89 ? 7.919 4.230 -1.434 1.00 78.44 89 THR A CA 1
ATOM 674 C C . THR A 1 89 ? 6.590 4.800 -0.966 1.00 78.44 89 THR A C 1
ATOM 676 O O . THR A 1 89 ? 6.069 4.358 0.050 1.00 78.44 89 THR A O 1
ATOM 679 N N . GLN A 1 90 ? 5.999 5.704 -1.745 1.00 81.00 90 GLN A N 1
ATOM 680 C CA . GLN A 1 90 ? 4.695 6.277 -1.442 1.00 81.00 90 GLN A CA 1
ATOM 681 C C . GLN A 1 90 ? 3.602 5.200 -1.396 1.00 81.00 90 GLN A C 1
ATOM 683 O O . GLN A 1 90 ? 2.841 5.141 -0.436 1.00 81.00 90 GLN A O 1
ATOM 688 N N . GLY A 1 91 ? 3.551 4.305 -2.389 1.00 84.38 91 GLY A N 1
ATOM 689 C CA . GLY A 1 91 ? 2.580 3.208 -2.402 1.00 84.38 91 GLY A CA 1
ATOM 690 C C . GLY A 1 91 ? 2.757 2.231 -1.230 1.00 84.38 91 GLY A C 1
ATOM 691 O O . GLY A 1 91 ? 1.773 1.758 -0.661 1.00 84.38 91 GLY A O 1
ATOM 692 N N . LEU A 1 92 ? 4.000 1.958 -0.817 1.00 84.62 92 LEU A N 1
ATOM 693 C CA . LEU A 1 92 ? 4.281 1.140 0.369 1.00 84.62 92 LEU A CA 1
ATOM 694 C C . LEU A 1 92 ? 3.831 1.832 1.663 1.00 84.62 92 LEU A C 1
ATOM 696 O O . LEU A 1 92 ? 3.199 1.191 2.499 1.00 84.62 92 LEU A O 1
ATOM 700 N N . GLU A 1 93 ? 4.106 3.127 1.817 1.00 87.50 93 GLU A N 1
ATOM 701 C CA . GLU A 1 93 ? 3.705 3.907 2.994 1.00 87.50 93 GLU A CA 1
ATOM 702 C C . GLU A 1 93 ? 2.180 4.040 3.110 1.00 87.50 93 GLU A C 1
ATOM 704 O O . GLU A 1 93 ? 1.629 3.861 4.198 1.00 87.50 93 GLU A O 1
ATOM 709 N N . ILE A 1 94 ? 1.476 4.255 1.991 1.00 89.69 94 ILE A N 1
ATOM 710 C CA . ILE A 1 94 ? 0.004 4.234 1.957 1.00 89.69 94 ILE A CA 1
ATOM 711 C C . ILE A 1 94 ? -0.510 2.859 2.406 1.00 89.69 94 ILE A C 1
ATOM 713 O O . ILE A 1 94 ? -1.409 2.777 3.246 1.00 89.69 94 ILE A O 1
ATOM 717 N N . GLY A 1 95 ? 0.084 1.775 1.895 1.00 89.56 95 GLY A N 1
ATOM 718 C CA . GLY A 1 95 ? -0.287 0.413 2.271 1.00 89.56 95 GLY A CA 1
ATOM 719 C C . GLY A 1 95 ? -0.070 0.112 3.759 1.00 89.56 95 GLY A C 1
ATOM 720 O O . GLY A 1 95 ? -0.915 -0.526 4.387 1.00 89.56 95 GLY A O 1
ATOM 721 N N . GLU A 1 96 ? 1.027 0.589 4.350 1.00 90.75 96 GLU A N 1
ATOM 722 C CA . GLU A 1 96 ? 1.274 0.458 5.792 1.00 90.75 96 GLU A CA 1
ATOM 723 C C . GLU A 1 96 ? 0.286 1.282 6.626 1.00 90.75 96 GLU A C 1
ATOM 725 O O . GLU A 1 96 ? -0.254 0.774 7.611 1.00 90.75 96 GLU A O 1
ATOM 730 N N . CYS A 1 97 ? -0.039 2.506 6.202 1.00 92.38 97 CYS A N 1
ATOM 731 C CA . CYS A 1 97 ? -1.070 3.319 6.849 1.00 92.38 97 CYS A CA 1
ATOM 732 C C . CYS A 1 97 ? -2.442 2.616 6.851 1.00 92.38 97 CYS A C 1
ATOM 734 O O . CYS A 1 97 ? -3.114 2.562 7.884 1.00 92.38 97 CYS A O 1
ATOM 736 N N . MET A 1 98 ? -2.835 1.997 5.733 1.00 94.19 98 MET A N 1
ATOM 737 C CA . MET A 1 98 ? -4.082 1.227 5.642 1.00 94.19 98 MET A CA 1
ATOM 738 C C . MET A 1 98 ? -4.106 0.036 6.608 1.00 94.19 98 MET A C 1
ATOM 740 O O . MET A 1 98 ? -5.105 -0.191 7.293 1.00 94.19 98 MET A O 1
ATOM 744 N N . LYS A 1 99 ? -2.993 -0.697 6.736 1.00 93.00 99 LYS A N 1
ATOM 745 C CA . LYS A 1 99 ? -2.880 -1.810 7.695 1.00 93.00 99 LYS A CA 1
ATOM 746 C C . LYS A 1 99 ? -3.010 -1.344 9.142 1.00 93.00 99 LYS A C 1
ATOM 748 O O . LYS A 1 99 ? -3.704 -1.990 9.926 1.00 93.00 99 LYS A O 1
ATOM 753 N N . GLN A 1 100 ? -2.385 -0.221 9.496 1.00 93.38 100 GLN A N 1
ATOM 754 C CA . GLN A 1 100 ? -2.487 0.362 10.839 1.00 93.38 100 GLN A CA 1
ATOM 755 C C . GLN A 1 100 ? -3.921 0.783 11.182 1.00 93.38 100 GLN A C 1
ATOM 757 O O . GLN A 1 100 ? -4.328 0.679 12.336 1.00 93.38 100 GLN A O 1
ATOM 762 N N . ARG A 1 101 ? -4.707 1.177 10.174 1.00 92.94 101 ARG A N 1
ATOM 763 C CA . ARG A 1 101 ? -6.138 1.502 10.294 1.00 92.94 101 ARG A CA 1
ATOM 764 C C . ARG A 1 101 ? -7.065 0.285 10.261 1.00 92.94 101 ARG A C 1
ATOM 766 O O . ARG A 1 101 ? -8.280 0.440 10.223 1.00 92.94 101 ARG A O 1
ATOM 773 N N . GLY A 1 102 ? -6.510 -0.926 10.277 1.00 94.38 102 GLY A N 1
ATOM 774 C CA . GLY A 1 102 ? -7.296 -2.152 10.336 1.00 94.38 102 GLY A CA 1
ATOM 775 C C . GLY A 1 102 ? -7.852 -2.596 8.987 1.00 94.38 102 GLY A C 1
ATOM 776 O O . GLY A 1 102 ? -8.887 -3.259 8.963 1.00 94.38 102 GLY A O 1
ATOM 777 N N . PHE A 1 103 ? -7.183 -2.290 7.876 1.00 94.31 103 PHE A N 1
ATOM 778 C CA . PHE A 1 103 ? -7.540 -2.818 6.559 1.00 94.31 103 PHE A CA 1
ATOM 779 C C . PHE A 1 103 ? -6.539 -3.863 6.077 1.00 94.31 103 PHE A C 1
ATOM 781 O O . PHE A 1 103 ? -5.342 -3.799 6.356 1.00 94.31 103 PHE A O 1
ATOM 788 N N . LEU A 1 104 ? -7.037 -4.833 5.316 1.00 93.19 104 LEU A N 1
ATOM 789 C CA . LEU A 1 104 ? -6.220 -5.830 4.634 1.00 93.19 104 LEU A CA 1
ATOM 790 C C . LEU A 1 104 ? -6.508 -5.786 3.144 1.00 93.19 104 LEU A C 1
ATOM 792 O O . LEU A 1 104 ? -7.665 -5.769 2.729 1.00 93.19 104 LEU A O 1
ATOM 796 N N . LEU A 1 105 ? -5.448 -5.818 2.348 1.00 92.12 105 LEU A N 1
ATOM 797 C CA . LEU A 1 105 ? -5.558 -5.937 0.905 1.00 92.12 105 LEU A CA 1
ATOM 798 C C . LEU A 1 105 ? -5.808 -7.406 0.543 1.00 92.12 105 LEU A C 1
ATOM 800 O O . LEU A 1 105 ? -5.033 -8.281 0.939 1.00 92.12 105 LEU A O 1
ATOM 804 N N . LYS A 1 106 ? -6.890 -7.680 -0.187 1.00 89.88 106 LYS A N 1
ATOM 805 C CA . LYS A 1 106 ? -7.257 -9.021 -0.673 1.00 89.88 106 LYS A CA 1
ATOM 806 C C . LYS A 1 106 ? -7.446 -9.014 -2.189 1.00 89.88 106 LYS A C 1
ATOM 808 O O . LYS A 1 106 ? -7.743 -7.964 -2.746 1.00 89.88 106 LYS A O 1
ATOM 813 N N . GLN A 1 107 ? -7.253 -10.166 -2.830 1.00 83.69 107 GLN A N 1
ATOM 814 C CA . GLN A 1 107 ? -7.673 -10.395 -4.221 1.00 83.69 107 GLN A CA 1
ATOM 815 C C . GLN A 1 107 ? -9.145 -10.792 -4.261 1.00 83.69 107 GLN A C 1
ATOM 817 O O . GLN A 1 107 ? -9.573 -11.490 -3.309 1.00 83.69 107 GLN A O 1
#